Protein AF-A0A0W8FH76-F1 (afdb_monomer)

Secondary structure (DSSP, 8-state):
--TTPPBP-SSS-B-HHHHHHHHHHHHHHHHHHHHTS-----TTSGGGS---TTPPP--TTTSS--HHHHSHHHHHHTHHHHHHHGGG----HHHHHHHHHHHHHHHHHHHHT-

Radius of gyration: 27.38 Å; Cα contacts (8 Å, |Δi|>4): 30; chains: 1; bounding box: 47×41×70 Å

Mean predicted aligned error: 11.46 Å

Organism: NCBI:txid938273

Foldseek 3Di:
DPLQDWDDPVDDTRRNVVVVVVVVVVVVVVVVVVVPDDPDDDPPDCSPPPCPVPDDDDPPVVPDDPPCNVCVVVCVVCVVVCVPVVVLPVVDVVSVVVVVVVVVVVVCCVVVVD

Structure (mmCIF, N/CA/C/O backbone):
data_AF-A0A0W8FH76-F1
#
_entry.id   AF-A0A0W8FH76-F1
#
loop_
_atom_site.group_PDB
_atom_site.id
_atom_site.type_symbol
_atom_site.label_atom_id
_atom_site.label_alt_id
_atom_site.label_comp_id
_atom_site.label_asym_id
_atom_site.label_entity_id
_atom_site.label_seq_id
_atom_site.pdbx_PDB_ins_code
_atom_site.Cartn_x
_atom_site.Cartn_y
_atom_site.Cartn_z
_atom_site.occupancy
_atom_site.B_iso_or_equiv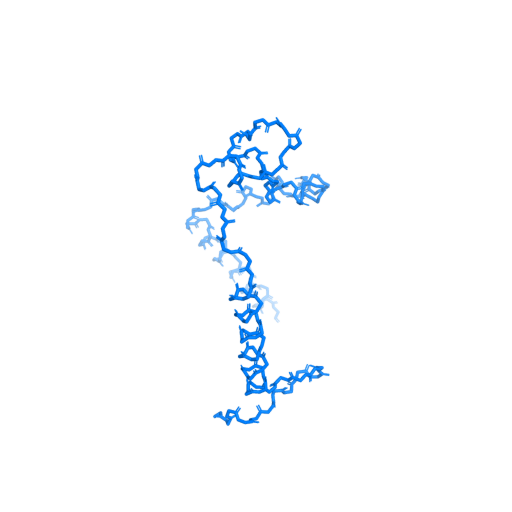
_atom_site.auth_seq_id
_atom_site.auth_comp_id
_atom_site.auth_asym_id
_atom_site.auth_atom_id
_atom_site.pdbx_PDB_model_num
ATOM 1 N N . MET A 1 1 ? -22.057 -17.382 -14.693 1.00 63.81 1 MET A N 1
ATOM 2 C CA . MET A 1 1 ? -21.302 -17.674 -13.459 1.00 63.81 1 MET A CA 1
ATOM 3 C C . MET A 1 1 ? -22.296 -18.233 -12.465 1.00 63.81 1 MET A C 1
ATOM 5 O O . MET A 1 1 ? -23.217 -17.515 -12.099 1.00 63.81 1 MET A O 1
ATOM 9 N N . ASP A 1 2 ? -22.185 -19.516 -12.139 1.00 79.94 2 ASP A N 1
ATOM 10 C CA . ASP A 1 2 ? -23.028 -20.142 -11.121 1.00 79.94 2 ASP A CA 1
ATOM 11 C C . ASP A 1 2 ? -22.491 -19.749 -9.740 1.00 79.94 2 ASP A C 1
ATOM 13 O O . ASP A 1 2 ? -21.339 -20.035 -9.419 1.00 79.94 2 ASP A O 1
ATOM 17 N N . ILE A 1 3 ? -23.296 -19.056 -8.934 1.00 72.50 3 ILE A N 1
ATOM 18 C CA . ILE A 1 3 ? -22.895 -18.594 -7.596 1.00 72.50 3 ILE A CA 1
ATOM 19 C C . ILE A 1 3 ? -22.633 -19.752 -6.625 1.00 72.50 3 ILE A C 1
ATOM 21 O O . ILE A 1 3 ? -21.996 -19.551 -5.594 1.00 72.50 3 ILE A O 1
ATOM 25 N N . LEU A 1 4 ? -23.117 -20.952 -6.952 1.00 79.38 4 LEU A N 1
ATOM 26 C CA . LEU A 1 4 ? -22.897 -22.165 -6.174 1.00 79.38 4 LEU A CA 1
ATOM 27 C C . LEU A 1 4 ? -21.587 -22.866 -6.548 1.00 79.38 4 LEU A C 1
ATOM 29 O O . LEU A 1 4 ? -21.147 -23.753 -5.814 1.00 79.38 4 LEU A O 1
ATOM 33 N N . SER A 1 5 ? -20.947 -22.463 -7.650 1.00 85.56 5 SER A N 1
ATOM 34 C CA . SER A 1 5 ? -19.676 -23.041 -8.076 1.00 85.56 5 SER A CA 1
ATOM 35 C C . SER A 1 5 ? -18.543 -22.673 -7.114 1.00 85.56 5 SER A C 1
ATOM 37 O O . SER A 1 5 ? -18.401 -21.531 -6.671 1.00 85.56 5 SER A O 1
ATOM 39 N N . THR A 1 6 ? -17.731 -23.670 -6.772 1.00 87.94 6 THR A N 1
ATOM 40 C CA . THR A 1 6 ? -16.505 -23.478 -5.993 1.00 87.94 6 THR A CA 1
ATOM 41 C C . THR A 1 6 ? -15.379 -23.080 -6.942 1.00 87.94 6 THR A C 1
ATOM 43 O O . THR A 1 6 ? -15.175 -23.743 -7.958 1.00 87.94 6 THR A O 1
ATOM 46 N N . LEU A 1 7 ? -14.644 -22.015 -6.612 1.00 87.69 7 LEU A N 1
ATOM 47 C CA . LEU A 1 7 ? -13.470 -21.606 -7.382 1.00 87.69 7 LEU A CA 1
ATOM 48 C C . LEU A 1 7 ? -12.303 -22.556 -7.090 1.00 87.69 7 LEU A C 1
ATOM 50 O O . LEU A 1 7 ? -11.944 -22.765 -5.930 1.00 87.69 7 LEU A O 1
ATOM 54 N N . ASP A 1 8 ? -11.704 -23.115 -8.138 1.00 87.44 8 ASP A N 1
ATOM 55 C CA . ASP A 1 8 ? -10.479 -23.902 -8.016 1.00 87.44 8 ASP A CA 1
ATOM 56 C C . ASP A 1 8 ? -9.259 -22.979 -8.115 1.00 87.44 8 ASP A C 1
ATOM 58 O O . ASP A 1 8 ? -9.028 -22.326 -9.133 1.00 87.44 8 ASP A O 1
ATOM 62 N N . THR A 1 9 ? -8.492 -22.905 -7.030 1.00 87.31 9 THR A N 1
ATOM 63 C CA . THR A 1 9 ? -7.238 -22.144 -6.948 1.00 87.31 9 THR A CA 1
ATOM 64 C C . THR A 1 9 ? -6.060 -23.040 -6.548 1.00 87.31 9 THR A C 1
ATOM 66 O O . THR A 1 9 ? -5.017 -22.542 -6.123 1.00 87.31 9 THR A O 1
ATOM 69 N N . GLY A 1 10 ? -6.235 -24.367 -6.595 1.00 86.88 10 GLY A N 1
ATOM 70 C CA . GLY A 1 10 ? -5.251 -25.365 -6.163 1.00 86.88 10 GLY A CA 1
ATOM 71 C C . GLY A 1 10 ? -5.089 -25.529 -4.645 1.00 86.88 10 GLY A C 1
ATOM 72 O O . GLY A 1 10 ? -4.462 -26.490 -4.214 1.00 86.88 10 GLY A O 1
ATOM 73 N N . HIS A 1 11 ? -5.643 -24.629 -3.824 1.00 83.50 11 HIS A N 1
ATOM 74 C CA . HIS A 1 11 ? -5.585 -24.686 -2.357 1.00 83.50 11 HIS A CA 1
ATOM 75 C C . HIS A 1 11 ? -6.794 -23.982 -1.724 1.00 83.50 11 HIS A C 1
ATOM 77 O O . HIS A 1 11 ? -7.183 -22.899 -2.159 1.00 83.50 11 HIS A O 1
ATOM 83 N N . GLY A 1 12 ? -7.314 -24.540 -0.627 1.00 81.62 12 GLY A N 1
ATOM 84 C CA . GLY A 1 12 ? -8.374 -23.923 0.177 1.00 81.62 12 GLY A CA 1
ATOM 85 C C . GLY A 1 12 ? -9.796 -24.189 -0.328 1.00 81.62 12 GLY A C 1
ATOM 86 O O . GLY A 1 12 ? -10.018 -24.972 -1.248 1.00 81.62 12 GLY A O 1
ATOM 87 N N . ILE A 1 13 ? -10.771 -23.552 0.325 1.00 85.69 13 ILE A N 1
ATOM 88 C CA . ILE A 1 13 ? -12.200 -23.656 0.002 1.00 85.69 13 ILE A CA 1
ATOM 89 C C . ILE A 1 13 ? -12.674 -22.272 -0.443 1.00 85.69 13 ILE A C 1
ATOM 91 O O . ILE A 1 13 ? -12.800 -21.372 0.383 1.00 85.69 13 ILE A O 1
ATOM 95 N N . TRP A 1 14 ? -12.958 -22.100 -1.734 1.00 90.31 14 TRP A N 1
ATOM 96 C CA . TRP A 1 14 ? -13.372 -20.818 -2.322 1.00 90.31 14 TRP A CA 1
ATOM 97 C C . TRP A 1 14 ? -14.789 -20.872 -2.882 1.00 90.31 14 TRP A C 1
ATOM 99 O O . TRP A 1 14 ? -15.049 -20.516 -4.030 1.00 90.31 14 TRP A O 1
ATOM 109 N N . ASN A 1 15 ? -15.724 -21.346 -2.063 1.00 91.94 15 ASN A N 1
ATOM 110 C CA . ASN A 1 15 ? -17.140 -21.247 -2.382 1.00 91.94 15 ASN A CA 1
ATOM 111 C C . ASN A 1 15 ? -17.686 -19.897 -1.870 1.00 91.94 15 ASN A C 1
ATOM 113 O O . ASN A 1 15 ? -17.674 -19.676 -0.653 1.00 91.94 15 ASN A O 1
ATOM 117 N N . PRO A 1 16 ? -18.162 -18.991 -2.748 1.00 90.44 16 PRO A N 1
ATOM 118 C CA . PRO A 1 16 ? -18.614 -17.660 -2.336 1.00 90.44 16 PRO A CA 1
ATOM 119 C C . PRO A 1 16 ? -19.751 -17.695 -1.310 1.00 90.44 16 PRO A C 1
ATOM 121 O O . PRO A 1 16 ? -19.754 -16.907 -0.365 1.00 90.44 16 PRO A O 1
ATOM 124 N N . VAL A 1 17 ? -20.693 -18.634 -1.454 1.00 92.06 17 VAL A N 1
ATOM 125 C CA . VAL A 1 17 ? -21.838 -18.768 -0.540 1.00 92.06 17 VAL A CA 1
ATOM 126 C C . VAL A 1 17 ? -21.381 -19.191 0.852 1.00 92.06 17 VAL A C 1
ATOM 128 O O . VAL A 1 17 ? -21.841 -18.625 1.842 1.00 92.06 17 VAL A O 1
ATOM 131 N N . VAL A 1 18 ? -20.433 -20.127 0.946 1.00 92.06 18 VAL A N 1
ATOM 132 C CA . VAL A 1 18 ? -19.870 -20.561 2.235 1.00 92.06 18 VAL A CA 1
ATOM 133 C C . VAL A 1 18 ? -19.187 -19.399 2.961 1.00 92.06 18 VAL A C 1
ATOM 135 O O . VAL A 1 18 ? -19.417 -19.211 4.154 1.00 92.06 18 VAL A O 1
ATOM 138 N N . TRP A 1 19 ? -18.400 -18.581 2.256 1.00 94.00 19 TRP A N 1
ATOM 139 C CA . TRP A 1 19 ? -17.736 -17.419 2.856 1.00 94.00 19 TRP A CA 1
ATOM 140 C C . TRP A 1 19 ? -18.715 -16.336 3.309 1.00 94.00 19 TRP A C 1
ATOM 142 O O . TRP A 1 19 ? -18.537 -15.773 4.389 1.00 94.00 19 TRP A O 1
ATOM 152 N N . LEU A 1 20 ? -19.770 -16.072 2.532 1.00 95.19 20 LEU A N 1
ATOM 153 C CA . LEU A 1 20 ? -20.821 -15.133 2.932 1.00 95.19 20 LEU A CA 1
ATOM 154 C C . LEU A 1 20 ? -21.565 -15.614 4.183 1.00 95.19 20 LEU A C 1
ATOM 156 O O . LEU A 1 20 ? -21.797 -14.825 5.098 1.00 95.19 20 LEU A O 1
ATOM 160 N N . LEU A 1 21 ? -21.892 -16.908 4.257 1.00 96.38 21 LEU A N 1
ATOM 161 C CA . LEU A 1 21 ? -22.512 -17.500 5.443 1.00 96.38 21 LEU A CA 1
ATOM 162 C C . LEU A 1 21 ? -21.588 -17.419 6.662 1.00 96.38 21 LEU A C 1
ATOM 164 O O . LEU A 1 21 ? -22.025 -16.994 7.730 1.00 96.38 21 LEU A O 1
ATOM 168 N N . ALA A 1 22 ? -20.311 -17.769 6.506 1.00 96.69 22 ALA A N 1
ATOM 169 C CA . ALA A 1 22 ? -19.328 -17.691 7.583 1.00 96.69 22 ALA A CA 1
ATOM 170 C C . ALA A 1 22 ? -19.152 -16.252 8.098 1.00 96.69 22 ALA A C 1
ATOM 172 O O . ALA A 1 22 ? -19.166 -16.030 9.309 1.00 96.69 22 ALA A O 1
ATOM 173 N N . ALA A 1 23 ? -19.056 -15.269 7.196 1.00 97.69 23 ALA A N 1
ATOM 174 C CA . ALA A 1 23 ? -18.987 -13.854 7.554 1.00 97.69 23 ALA A CA 1
ATOM 175 C C . ALA A 1 23 ? -20.252 -13.388 8.292 1.00 97.69 23 ALA A C 1
ATOM 177 O O . ALA A 1 23 ? -20.154 -12.686 9.297 1.00 97.69 23 ALA A O 1
ATOM 178 N N . GLY A 1 24 ? -21.433 -13.824 7.839 1.00 98.44 24 GLY A N 1
ATOM 179 C CA . GLY A 1 24 ? -22.703 -13.549 8.511 1.00 98.44 24 GLY A CA 1
ATOM 180 C C . GLY A 1 24 ? -22.750 -14.118 9.929 1.00 98.44 24 GLY A C 1
ATOM 181 O O . GLY A 1 24 ? -23.081 -13.400 10.869 1.00 98.44 24 GLY A O 1
ATOM 182 N N . ILE A 1 25 ? -22.350 -15.380 10.111 1.00 98.56 25 ILE A N 1
ATOM 183 C CA . ILE A 1 25 ? -22.280 -16.025 11.431 1.00 98.56 25 ILE A CA 1
ATOM 184 C C . ILE A 1 25 ? -21.294 -15.285 12.342 1.00 98.56 25 ILE A C 1
ATOM 186 O O . ILE A 1 25 ? -21.631 -14.972 13.483 1.00 98.56 25 ILE A O 1
ATOM 190 N N . ALA A 1 26 ? -20.099 -14.958 11.845 1.00 98.44 26 ALA A N 1
ATOM 191 C CA . ALA A 1 26 ? -19.101 -14.212 12.606 1.00 98.44 26 ALA A CA 1
ATOM 192 C C . ALA A 1 26 ? -19.618 -12.827 13.028 1.00 98.44 26 ALA A C 1
ATOM 194 O O . ALA A 1 26 ? -19.423 -12.427 14.175 1.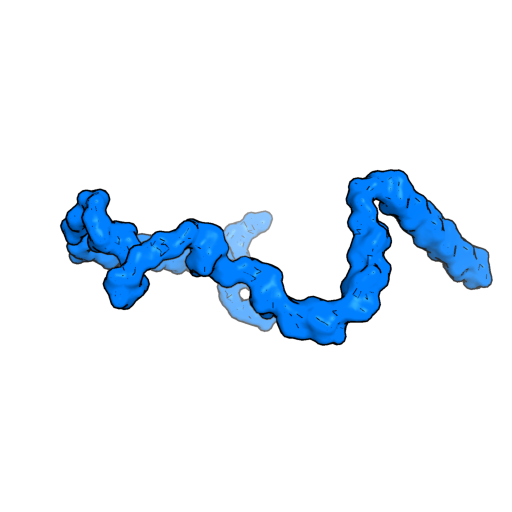00 98.44 26 ALA A O 1
ATOM 195 N N . ALA A 1 27 ? -20.328 -12.122 12.142 1.00 98.38 27 ALA A N 1
ATOM 196 C CA . ALA A 1 27 ? -20.945 -10.836 12.450 1.00 98.38 27 ALA A CA 1
ATOM 197 C C . ALA A 1 27 ? -22.041 -10.960 13.519 1.00 98.38 27 ALA A C 1
ATOM 199 O O . ALA A 1 27 ? -22.092 -10.135 14.427 1.00 98.38 27 ALA A O 1
ATOM 200 N N . VAL A 1 28 ? -22.877 -12.003 13.459 1.00 98.44 28 VAL A N 1
ATOM 201 C CA . VAL A 1 28 ? -23.889 -12.280 14.493 1.00 98.44 28 VAL A CA 1
ATOM 202 C C . VAL A 1 28 ? -23.221 -12.551 15.837 1.00 98.44 28 VAL A C 1
ATOM 204 O O . VAL A 1 28 ? -23.614 -11.961 16.837 1.00 98.44 28 VAL A O 1
ATOM 207 N N . ILE A 1 29 ? -22.183 -13.389 15.876 1.00 98.25 29 ILE A N 1
ATOM 208 C CA . ILE A 1 29 ? -21.438 -13.670 17.111 1.00 98.25 29 ILE A CA 1
ATOM 209 C C . ILE A 1 29 ? -20.812 -12.385 17.666 1.00 98.25 29 ILE A C 1
ATOM 211 O O . ILE A 1 29 ? -20.979 -12.089 18.847 1.00 98.25 29 ILE A O 1
ATOM 215 N N . ALA A 1 30 ? -20.138 -11.597 16.825 1.00 97.56 30 ALA A N 1
ATOM 216 C CA . ALA A 1 30 ? -19.542 -10.324 17.226 1.00 97.56 30 ALA A CA 1
ATOM 217 C C . ALA A 1 30 ? -20.597 -9.341 17.756 1.00 97.56 30 ALA A C 1
ATOM 219 O O . ALA A 1 30 ? -20.373 -8.691 18.776 1.00 97.56 30 ALA A O 1
ATOM 220 N N . TYR A 1 31 ? -21.761 -9.272 17.105 1.00 97.25 31 TYR A N 1
ATOM 221 C CA . TYR A 1 31 ? -22.885 -8.458 17.552 1.00 97.25 31 TYR A CA 1
ATOM 222 C C . TYR A 1 31 ? -23.417 -8.915 18.908 1.00 97.25 31 TYR A C 1
ATOM 224 O O . TYR A 1 31 ? -23.639 -8.074 19.770 1.00 97.25 31 TYR A O 1
ATOM 232 N N . LEU A 1 32 ? -23.587 -10.222 19.129 1.00 97.50 32 LEU A N 1
ATOM 233 C CA . LEU A 1 32 ? -24.026 -10.749 20.422 1.00 97.50 32 LEU A CA 1
ATOM 234 C C . LEU A 1 32 ? -23.016 -10.410 21.522 1.00 97.50 32 LEU A C 1
ATOM 236 O O . LEU A 1 32 ? -23.409 -9.898 22.564 1.00 97.50 32 LEU A O 1
ATOM 240 N N . ILE A 1 33 ? -21.718 -10.619 21.279 1.00 96.25 33 ILE A N 1
ATOM 241 C CA . ILE A 1 33 ? -20.659 -10.247 22.231 1.00 96.25 33 ILE A CA 1
ATOM 242 C C . ILE A 1 33 ? -20.727 -8.751 22.558 1.00 96.25 33 ILE A C 1
ATOM 244 O O . ILE A 1 33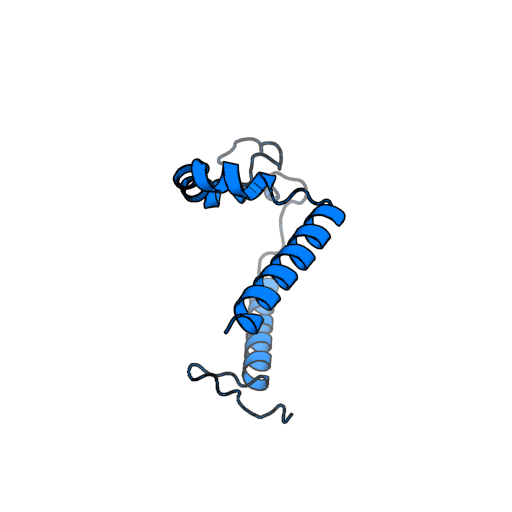 ? -20.683 -8.377 23.726 1.00 96.25 33 ILE A O 1
ATOM 248 N N . TRP A 1 34 ? -20.862 -7.900 21.539 1.00 94.06 34 TRP A N 1
ATOM 249 C CA . TRP A 1 34 ? -20.994 -6.456 21.720 1.00 94.06 34 TRP A CA 1
ATOM 250 C C . TRP A 1 34 ? -22.266 -6.079 22.493 1.00 94.06 34 TRP A C 1
ATOM 252 O O . TRP A 1 34 ? -22.201 -5.262 23.407 1.00 94.06 34 TRP A O 1
ATOM 262 N N . ALA A 1 35 ? -23.403 -6.699 22.171 1.00 94.81 35 ALA A N 1
ATOM 263 C CA . ALA A 1 35 ? -24.701 -6.419 22.782 1.00 94.81 35 ALA A CA 1
ATOM 264 C C . ALA A 1 35 ? -24.776 -6.847 24.257 1.00 94.81 35 ALA A C 1
ATOM 266 O O . ALA A 1 35 ? -25.472 -6.204 25.039 1.00 94.81 35 ALA A O 1
ATOM 267 N N . TYR A 1 36 ? -24.063 -7.909 24.641 1.00 95.31 36 TYR A N 1
ATOM 268 C CA . TYR A 1 36 ? -23.933 -8.349 26.034 1.00 95.31 36 TYR A CA 1
ATOM 269 C C . TYR A 1 36 ? -22.786 -7.660 26.793 1.00 95.31 36 TYR A C 1
ATOM 271 O O . TYR A 1 36 ? -22.625 -7.891 27.992 1.00 95.31 36 TYR A O 1
ATOM 279 N N . GLY A 1 37 ? -21.976 -6.839 26.120 1.00 90.50 37 GLY A N 1
ATOM 280 C CA . GLY A 1 37 ? -20.887 -6.089 26.737 1.00 90.50 37 GLY A CA 1
ATOM 281 C C . GLY A 1 37 ? -21.373 -4.903 27.578 1.00 90.50 37 GLY A C 1
ATOM 282 O O . GLY A 1 37 ? -22.481 -4.397 27.408 1.00 90.50 37 GLY A O 1
ATOM 283 N N . GLU A 1 38 ? -20.515 -4.421 28.478 1.00 87.94 38 GLU A N 1
ATOM 284 C CA . GLU A 1 38 ? -20.779 -3.195 29.237 1.00 87.94 38 GLU A CA 1
ATOM 285 C C . GLU A 1 38 ? -20.635 -1.972 28.319 1.00 87.94 38 GLU A C 1
ATOM 287 O O . GLU A 1 38 ? -19.558 -1.687 27.795 1.00 87.94 38 GLU A O 1
ATOM 292 N N . SER A 1 39 ? -21.735 -1.245 28.122 1.00 83.19 39 SER A N 1
ATOM 293 C CA . SER A 1 39 ? -21.770 -0.043 27.275 1.00 83.19 39 SER A CA 1
ATOM 294 C C . SER A 1 39 ? -21.391 1.234 28.033 1.00 83.19 39 SER A C 1
ATOM 296 O O . SER A 1 39 ? -21.133 2.277 27.424 1.00 83.19 39 SER A O 1
ATOM 298 N N . GLY A 1 40 ? -21.364 1.166 29.365 1.00 85.94 40 GLY A N 1
ATOM 299 C CA . GLY A 1 40 ? -21.079 2.271 30.257 1.00 85.94 40 GLY A CA 1
ATOM 300 C C . GLY A 1 40 ? -19.603 2.644 30.272 1.00 85.94 40 GLY A C 1
ATOM 301 O O . GLY A 1 40 ? -18.756 1.924 30.790 1.00 85.94 40 GLY A O 1
ATOM 302 N N . TYR A 1 41 ? -19.300 3.842 29.783 1.00 87.31 41 TYR A N 1
ATOM 303 C CA . TYR A 1 41 ? -18.014 4.501 29.993 1.00 87.31 41 TYR A CA 1
ATOM 304 C C . TYR A 1 41 ? -18.224 6.003 30.187 1.00 87.31 41 TYR A C 1
ATOM 306 O O . TYR A 1 41 ? -19.208 6.590 29.723 1.00 87.31 41 TYR A O 1
ATOM 314 N N . LYS A 1 42 ? -17.289 6.660 30.875 1.00 88.25 42 LYS A N 1
ATOM 315 C CA . LYS A 1 42 ? -17.366 8.103 31.119 1.00 88.25 42 LYS A CA 1
ATOM 316 C C . LYS A 1 42 ? -16.850 8.865 29.900 1.00 88.25 42 LYS A C 1
ATOM 318 O O . LYS A 1 42 ? -15.648 9.100 29.754 1.00 88.25 42 LYS A O 1
ATOM 323 N N . ARG A 1 43 ? -17.772 9.252 29.014 1.00 87.00 43 ARG A N 1
ATOM 324 C CA . ARG A 1 43 ? -17.485 10.081 27.831 1.00 87.00 43 ARG A CA 1
ATOM 325 C C . ARG A 1 43 ? -16.792 11.389 28.222 1.00 87.00 43 ARG A C 1
ATOM 327 O O . ARG A 1 43 ? -17.155 12.006 29.217 1.00 87.00 43 ARG A O 1
ATOM 334 N N . GLY A 1 44 ? -15.805 11.803 27.427 1.00 86.88 44 GLY A N 1
ATOM 335 C CA . GLY A 1 44 ? -15.066 13.053 27.641 1.00 86.88 44 GLY A CA 1
ATOM 336 C C . GLY A 1 44 ? -14.089 13.025 28.820 1.00 86.88 44 GLY A C 1
ATOM 337 O O . GLY A 1 44 ? -13.578 14.071 29.204 1.00 86.88 44 GLY A O 1
ATOM 338 N N . THR A 1 45 ? -13.826 11.850 29.398 1.00 88.25 45 THR A N 1
ATOM 339 C CA . THR A 1 45 ? -12.824 11.676 30.460 1.00 88.25 45 THR A CA 1
ATOM 340 C C . THR A 1 45 ? -11.587 10.949 29.939 1.00 88.25 45 THR A C 1
ATOM 342 O O . THR A 1 45 ? -11.578 10.437 28.815 1.00 88.25 45 THR A O 1
ATOM 345 N N . GLU A 1 46 ? -10.567 10.819 30.789 1.00 84.69 46 GLU A N 1
ATOM 346 C CA . GLU A 1 46 ? -9.376 10.002 30.515 1.00 84.69 46 GLU A CA 1
ATOM 347 C C . GLU A 1 46 ? -9.716 8.541 30.157 1.00 84.69 46 GLU A C 1
ATOM 349 O O . GLU A 1 46 ? -8.935 7.898 29.470 1.00 84.69 46 GLU A O 1
ATOM 354 N N . GLN A 1 47 ? -10.908 8.026 30.511 1.00 85.38 47 GLN A N 1
ATOM 355 C CA . GLN A 1 47 ? -11.365 6.688 30.089 1.00 85.38 47 GLN A CA 1
ATOM 356 C C . GLN A 1 47 ? -11.527 6.540 28.568 1.00 85.38 47 GLN A C 1
ATOM 358 O O . GLN A 1 47 ? -11.577 5.424 28.065 1.00 85.38 47 GLN A O 1
ATOM 363 N N . THR A 1 48 ? -11.648 7.651 27.837 1.00 86.00 48 THR A N 1
ATOM 364 C CA . THR A 1 48 ? -11.743 7.650 26.367 1.00 86.00 48 THR A CA 1
ATOM 365 C C . THR A 1 48 ? -10.403 7.835 25.664 1.00 86.00 48 THR A C 1
ATOM 367 O O . THR A 1 48 ? -10.359 7.809 24.435 1.00 86.00 48 THR A O 1
ATOM 370 N N . LYS A 1 49 ? -9.318 8.031 26.420 1.00 84.88 49 LYS A N 1
ATOM 371 C CA . LYS A 1 49 ? -7.974 8.210 25.872 1.00 84.88 49 LYS A CA 1
ATOM 372 C C . LYS A 1 49 ? -7.185 6.898 25.942 1.00 84.88 49 LYS A C 1
ATOM 374 O O . LYS A 1 49 ? -7.426 6.091 26.842 1.00 84.88 49 LYS A O 1
ATOM 379 N N . PRO A 1 50 ? -6.238 6.663 25.016 1.00 82.50 50 PRO A N 1
ATOM 380 C CA . PRO A 1 50 ? -5.314 5.540 25.119 1.00 82.50 50 PRO A CA 1
ATOM 381 C C . PRO A 1 50 ? -4.558 5.567 26.452 1.00 82.50 50 PRO A C 1
ATOM 383 O O . PRO A 1 50 ? -4.117 6.623 26.906 1.00 82.50 50 PRO A O 1
ATOM 386 N N . PHE A 1 51 ? -4.377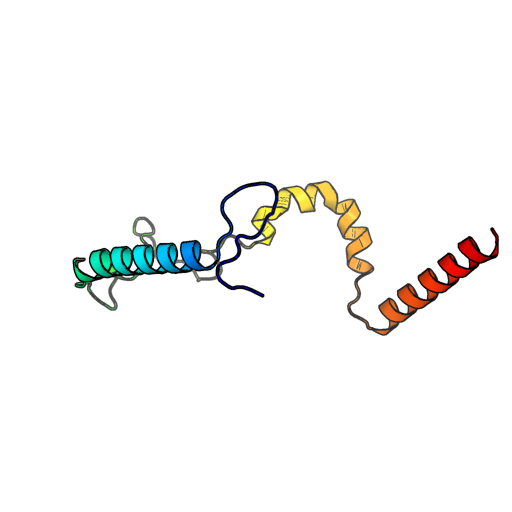 4.404 27.076 1.00 83.88 51 PHE A N 1
ATOM 387 C CA . PHE A 1 51 ? -3.583 4.309 28.296 1.00 83.88 51 PHE A CA 1
ATOM 388 C C . PHE A 1 51 ? -2.090 4.458 27.965 1.00 83.88 51 PHE A C 1
ATOM 390 O O . PHE A 1 51 ? -1.480 3.547 27.411 1.00 83.88 51 PHE A O 1
ATOM 397 N N . LEU A 1 52 ? -1.500 5.601 28.324 1.00 84.88 52 LEU A N 1
ATOM 398 C CA . LEU A 1 52 ? -0.077 5.913 28.123 1.00 84.88 52 LEU A CA 1
ATOM 399 C C . LEU A 1 52 ? 0.706 5.911 29.444 1.00 84.88 52 LEU A C 1
ATOM 401 O O . LEU A 1 52 ? 1.534 6.787 29.700 1.00 84.88 52 LEU A O 1
ATOM 405 N N . SER A 1 53 ? 0.416 4.942 30.319 1.00 84.69 53 SER A N 1
ATOM 406 C CA . SER A 1 53 ? 1.064 4.807 31.635 1.00 84.69 53 SER A CA 1
ATOM 407 C C . SER A 1 53 ? 1.004 6.089 32.480 1.00 84.69 53 SER A C 1
ATOM 409 O O . SER A 1 53 ? 1.949 6.420 33.188 1.00 84.69 53 SER A O 1
ATOM 411 N N . GLY A 1 54 ? -0.103 6.832 32.379 1.00 80.81 54 GLY A N 1
ATOM 412 C CA . GLY A 1 54 ? -0.307 8.099 33.089 1.00 80.81 54 GLY A CA 1
ATOM 413 C C . GLY A 1 54 ? 0.336 9.331 32.439 1.00 80.81 54 GLY A C 1
ATOM 414 O O . GLY A 1 54 ? 0.194 10.423 32.981 1.00 80.81 54 GLY A O 1
ATOM 415 N N . ASN A 1 55 ? 1.004 9.194 31.290 1.00 84.56 55 ASN A N 1
ATOM 416 C CA . ASN A 1 55 ? 1.513 10.337 30.532 1.00 84.56 55 ASN A CA 1
ATOM 417 C C . ASN A 1 55 ? 0.411 10.980 29.683 1.00 84.56 55 ASN A C 1
ATOM 419 O O . ASN A 1 55 ? -0.514 10.307 29.224 1.00 84.56 55 ASN A O 1
ATOM 423 N N . ALA A 1 56 ? 0.542 12.286 29.443 1.00 85.44 56 ALA A N 1
ATOM 424 C CA . ALA A 1 56 ? -0.290 12.980 28.470 1.00 85.44 56 ALA A CA 1
ATOM 425 C C . ALA A 1 56 ? -0.031 12.423 27.061 1.00 85.44 56 ALA A C 1
ATOM 427 O O . ALA A 1 56 ? 1.109 12.120 26.707 1.00 85.44 56 ALA A O 1
ATOM 428 N N . GLU A 1 57 ? -1.090 12.300 26.260 1.00 85.19 57 GLU A N 1
ATOM 429 C CA . GLU A 1 57 ? -0.958 11.915 24.856 1.00 85.19 57 GLU A CA 1
ATOM 430 C C . GLU A 1 57 ? -0.180 13.004 24.091 1.00 85.19 57 GLU A C 1
ATOM 432 O O . GLU A 1 57 ? -0.597 14.166 24.139 1.00 85.19 57 GLU A O 1
ATOM 437 N N . PRO A 1 58 ? 0.945 12.667 23.422 1.00 84.56 58 PRO A N 1
ATOM 438 C CA . PRO A 1 58 ? 1.646 13.611 22.559 1.00 84.56 58 PRO A CA 1
ATOM 439 C C . PRO A 1 58 ? 0.803 13.914 21.312 1.00 84.56 58 PRO A C 1
ATOM 441 O O . PRO A 1 58 ? -0.264 13.328 21.108 1.00 84.56 58 PRO A O 1
ATOM 444 N N . GLU A 1 59 ? 1.237 14.850 20.466 1.00 85.88 59 GLU A N 1
ATOM 445 C CA . GLU A 1 59 ? 0.472 15.164 19.257 1.00 85.88 59 GLU A CA 1
ATOM 446 C C . GLU A 1 59 ? 0.234 13.903 18.411 1.00 85.88 59 GLU A C 1
ATOM 448 O O . GLU A 1 59 ? 1.070 13.001 18.342 1.00 85.88 59 GLU A O 1
ATOM 453 N N . LYS A 1 60 ? -0.923 13.825 17.735 1.00 80.50 60 LYS A N 1
ATOM 454 C CA . LYS A 1 60 ? -1.328 12.625 16.975 1.00 80.50 60 LYS A CA 1
ATOM 455 C C . LYS A 1 60 ? -0.286 12.177 15.936 1.00 80.50 60 LYS A C 1
ATOM 457 O O . LYS A 1 60 ? -0.263 11.006 15.568 1.00 80.50 60 LYS A O 1
ATOM 462 N N . GLY A 1 61 ? 0.567 13.091 15.467 1.00 77.00 61 GLY A N 1
ATOM 463 C CA . GLY A 1 61 ? 1.671 12.796 14.552 1.00 77.00 61 GLY A CA 1
ATOM 464 C C . GLY A 1 61 ? 2.824 11.999 15.174 1.00 77.00 61 GLY A C 1
ATOM 465 O O . GLY A 1 61 ? 3.518 11.304 14.434 1.00 77.00 61 GLY A O 1
ATOM 466 N N . ASP A 1 62 ? 2.982 12.052 16.498 1.00 79.50 62 ASP A N 1
ATOM 467 C CA . ASP A 1 62 ? 4.097 11.449 17.240 1.00 79.50 62 ASP A CA 1
ATOM 468 C C . ASP A 1 62 ? 3.752 10.070 17.821 1.00 79.50 62 ASP A C 1
ATOM 470 O O . ASP A 1 62 ? 4.639 9.282 18.144 1.00 79.50 62 ASP A O 1
ATOM 474 N N . VAL A 1 63 ? 2.460 9.740 17.929 1.00 80.19 63 VAL A N 1
ATOM 475 C CA . VAL A 1 63 ? 1.983 8.415 18.380 1.00 80.19 63 VAL A CA 1
ATOM 476 C C . VAL A 1 63 ? 1.989 7.354 17.274 1.00 80.19 63 VAL A C 1
ATOM 478 O O . VAL A 1 63 ? 1.746 6.181 17.554 1.00 80.19 63 VAL A O 1
ATOM 481 N N . HIS A 1 64 ? 2.251 7.729 16.016 1.00 78.50 64 HIS A N 1
ATOM 482 C CA . HIS A 1 64 ? 2.231 6.801 14.887 1.00 78.50 64 HIS A CA 1
ATOM 483 C C . HIS A 1 64 ? 3.637 6.510 14.354 1.00 78.50 64 HIS A C 1
ATOM 485 O O . HIS A 1 64 ? 4.356 7.408 13.916 1.00 78.50 64 HIS A O 1
ATOM 491 N N . VAL A 1 65 ? 3.999 5.227 14.289 1.00 78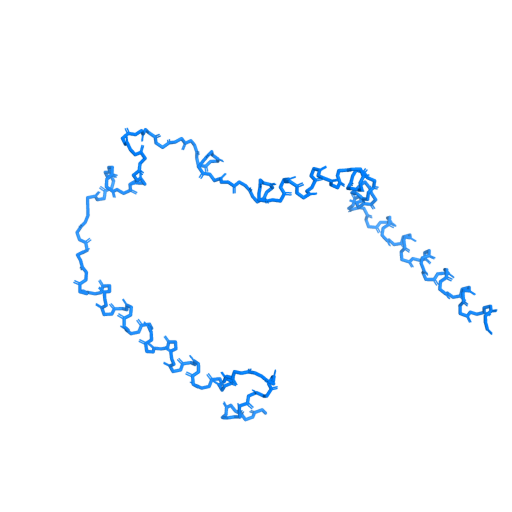.62 65 VAL A N 1
ATOM 492 C CA . VAL A 1 65 ? 5.165 4.781 13.519 1.00 78.62 65 VAL A CA 1
ATOM 493 C C . VAL A 1 65 ? 4.836 4.960 12.039 1.00 78.62 65 VAL A C 1
ATOM 495 O O . VAL A 1 65 ? 4.072 4.182 11.472 1.00 78.62 65 VAL A O 1
ATOM 498 N N . ARG A 1 66 ? 5.380 6.002 11.398 1.00 79.81 66 ARG A N 1
ATOM 499 C CA . ARG A 1 66 ? 5.150 6.233 9.961 1.00 79.81 66 ARG A CA 1
ATOM 500 C C . ARG A 1 66 ? 5.614 5.025 9.149 1.00 79.81 66 ARG A C 1
ATOM 502 O O . ARG A 1 66 ? 6.635 4.421 9.470 1.00 79.81 66 ARG A O 1
ATOM 509 N N . GLY A 1 67 ? 4.924 4.729 8.046 1.00 78.00 67 GLY A N 1
ATOM 510 C CA . GLY A 1 67 ? 5.279 3.611 7.159 1.00 78.00 67 GLY A CA 1
ATOM 511 C C . GLY A 1 67 ? 6.733 3.646 6.664 1.00 78.00 67 GLY A C 1
ATOM 512 O O . GLY A 1 67 ? 7.336 2.598 6.456 1.00 78.00 67 GLY A O 1
ATOM 513 N N . SER A 1 68 ? 7.343 4.834 6.575 1.00 78.81 68 SER A N 1
ATOM 514 C CA . SER A 1 68 ? 8.771 4.995 6.277 1.00 78.81 68 SER A CA 1
ATOM 515 C C . SER A 1 68 ? 9.693 4.344 7.313 1.00 78.81 68 SER A C 1
ATOM 517 O O . SER A 1 68 ? 10.757 3.861 6.950 1.00 78.81 68 SER A O 1
ATOM 519 N N . HIS A 1 69 ? 9.299 4.292 8.589 1.00 82.81 69 HIS A N 1
ATOM 520 C CA . HIS A 1 69 ? 10.086 3.636 9.636 1.00 82.81 69 HIS A CA 1
ATOM 521 C C . HIS A 1 69 ? 10.067 2.113 9.503 1.00 82.81 69 HIS A C 1
ATOM 523 O O . HIS A 1 69 ? 11.060 1.473 9.832 1.00 82.81 69 HIS A O 1
ATOM 529 N N . LEU A 1 70 ? 8.981 1.532 8.980 1.00 86.56 70 LEU A N 1
ATOM 530 C CA . LEU A 1 70 ? 8.879 0.084 8.785 1.00 8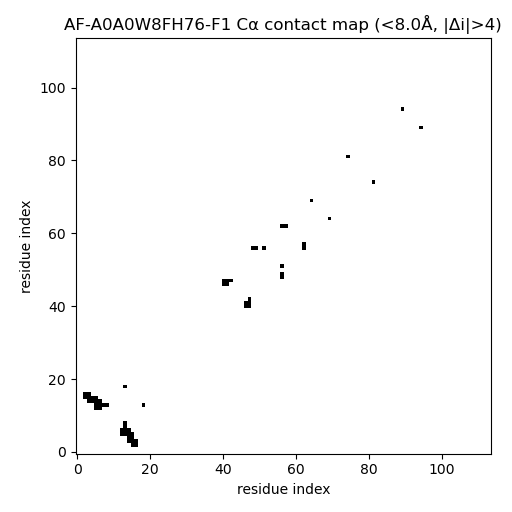6.56 70 LEU A CA 1
ATOM 531 C C . LEU A 1 70 ? 9.895 -0.421 7.752 1.00 86.56 70 LEU A C 1
ATOM 533 O O . LEU A 1 70 ? 10.486 -1.483 7.925 1.00 86.56 70 LEU A O 1
ATOM 537 N N . TYR A 1 71 ? 10.127 0.368 6.701 1.00 87.56 71 TYR A N 1
ATOM 538 C CA . TYR A 1 71 ? 11.054 0.030 5.621 1.00 87.56 71 TYR A CA 1
ATOM 539 C C . TYR A 1 71 ? 12.408 0.727 5.733 1.00 87.56 71 TYR A C 1
ATOM 541 O O . TYR A 1 71 ? 13.238 0.549 4.844 1.00 87.56 71 TYR A O 1
ATOM 549 N N . TRP A 1 72 ? 12.665 1.470 6.816 1.00 91.81 72 TRP A N 1
ATOM 550 C CA . TRP A 1 72 ? 13.870 2.290 6.945 1.00 91.81 72 TRP A CA 1
ATOM 551 C C . TRP A 1 72 ? 15.151 1.479 6.724 1.00 91.81 72 TRP A C 1
ATOM 553 O O . TRP A 1 72 ? 15.991 1.872 5.921 1.00 91.81 72 TRP A O 1
ATOM 563 N N . GLY A 1 73 ? 15.269 0.307 7.360 1.00 93.00 73 GLY A N 1
ATOM 564 C CA . GLY A 1 73 ? 16.451 -0.548 7.210 1.00 93.00 73 GLY A CA 1
ATOM 565 C C . GLY A 1 73 ? 16.671 -1.024 5.769 1.00 93.00 73 GLY A C 1
ATOM 566 O O . GLY A 1 73 ? 17.805 -1.073 5.302 1.00 93.00 73 GLY A O 1
ATOM 567 N N . PHE A 1 74 ? 15.590 -1.311 5.039 1.00 92.94 74 PHE A N 1
ATOM 568 C CA . PHE A 1 74 ? 15.650 -1.686 3.625 1.00 92.94 74 PHE A CA 1
ATOM 569 C C . PHE A 1 74 ? 16.041 -0.497 2.739 1.00 92.94 74 PHE A C 1
ATOM 571 O O . PHE A 1 74 ? 16.937 -0.615 1.904 1.00 92.94 74 PHE A O 1
ATOM 578 N N . THR A 1 75 ? 15.403 0.660 2.937 1.00 92.38 75 THR A N 1
ATOM 579 C CA . THR A 1 75 ? 15.695 1.868 2.154 1.00 92.38 75 THR A CA 1
ATOM 580 C C . THR A 1 75 ? 17.099 2.398 2.420 1.00 92.38 75 THR A C 1
ATOM 582 O O . THR A 1 75 ? 17.751 2.846 1.485 1.00 92.38 75 THR A O 1
ATOM 585 N N . GLU A 1 76 ? 17.592 2.306 3.658 1.00 95.00 76 GLU A N 1
ATOM 586 C CA . GLU A 1 76 ? 18.941 2.748 4.020 1.00 95.00 76 GLU A CA 1
ATOM 587 C C . GLU A 1 76 ? 20.003 1.797 3.448 1.00 95.00 76 GLU A C 1
ATOM 589 O O . GLU A 1 76 ? 20.968 2.249 2.835 1.00 95.00 76 GLU A O 1
ATOM 594 N N . ALA A 1 77 ? 19.798 0.476 3.546 1.00 97.25 77 ALA A N 1
ATOM 595 C CA . ALA A 1 77 ? 20.707 -0.509 2.953 1.00 97.25 77 ALA A CA 1
ATOM 596 C C . ALA A 1 77 ? 20.831 -0.360 1.424 1.00 97.25 77 ALA A C 1
ATOM 598 O O . ALA A 1 77 ? 21.895 -0.608 0.857 1.00 97.25 77 ALA A O 1
ATOM 599 N N . LEU A 1 78 ? 19.757 0.073 0.756 1.00 97.12 78 LEU A N 1
ATOM 600 C CA . LEU A 1 78 ? 19.707 0.306 -0.690 1.00 97.12 78 LEU A CA 1
ATOM 601 C C . LEU A 1 78 ? 19.757 1.788 -1.071 1.00 97.12 78 LEU A C 1
ATOM 603 O O . LEU A 1 78 ? 19.416 2.144 -2.200 1.00 97.12 78 LEU A O 1
ATOM 607 N N . LYS A 1 79 ? 20.208 2.664 -0.173 1.00 95.88 79 LYS A N 1
ATOM 608 C CA . LYS A 1 79 ? 20.181 4.112 -0.393 1.00 95.88 79 LYS A CA 1
ATOM 609 C C . LYS A 1 79 ? 20.866 4.529 -1.691 1.00 95.88 79 LYS A C 1
ATOM 611 O O . LYS A 1 79 ? 20.295 5.272 -2.475 1.00 95.88 79 LYS A O 1
ATOM 616 N N . GLY A 1 80 ? 22.024 3.943 -2.005 1.00 97.06 80 GLY A N 1
ATOM 617 C CA . GLY A 1 80 ? 22.720 4.216 -3.266 1.00 97.06 80 GLY A CA 1
ATOM 618 C C . GLY A 1 80 ? 21.913 3.859 -4.524 1.00 97.06 80 GLY A C 1
ATOM 619 O O . GLY A 1 80 ? 22.075 4.512 -5.554 1.00 97.06 80 GLY A O 1
ATOM 620 N N . TYR A 1 81 ? 21.045 2.848 -4.463 1.00 96.25 81 TYR A N 1
ATOM 621 C CA . TYR A 1 81 ? 20.129 2.519 -5.554 1.00 96.25 81 TYR A CA 1
ATOM 622 C C . TYR A 1 81 ? 18.989 3.540 -5.626 1.00 96.25 81 TYR A C 1
ATOM 624 O O . TYR A 1 81 ? 18.776 4.143 -6.679 1.00 96.25 81 TYR A O 1
ATOM 632 N N . PHE A 1 82 ? 18.309 3.794 -4.504 1.00 94.69 82 PHE A N 1
ATOM 633 C CA . PHE A 1 82 ? 17.177 4.723 -4.450 1.00 94.69 82 PHE A CA 1
ATOM 634 C C . PHE A 1 82 ? 17.565 6.160 -4.809 1.00 94.69 82 PHE A C 1
ATOM 636 O O . PHE A 1 82 ? 16.874 6.780 -5.613 1.00 94.69 82 PHE A O 1
ATOM 643 N N . ASP A 1 83 ? 18.712 6.646 -4.340 1.00 96.12 83 ASP A N 1
ATOM 644 C CA . ASP A 1 83 ? 19.237 7.976 -4.671 1.00 96.12 83 ASP A CA 1
ATOM 645 C C . ASP A 1 83 ? 19.467 8.160 -6.182 1.00 96.12 83 ASP A C 1
ATOM 647 O O . ASP A 1 83 ? 19.468 9.285 -6.675 1.00 96.12 83 ASP A O 1
ATOM 651 N N . ARG A 1 84 ? 19.648 7.067 -6.938 1.00 96.56 84 ARG A N 1
ATOM 652 C CA . ARG A 1 84 ? 19.810 7.095 -8.401 1.00 96.56 84 ARG A CA 1
ATOM 653 C C . ARG A 1 84 ? 18.488 6.949 -9.146 1.00 96.56 84 ARG A C 1
ATOM 655 O O . ARG A 1 84 ? 18.295 7.620 -10.154 1.00 96.56 84 ARG A O 1
ATOM 662 N N . ILE A 1 85 ? 17.594 6.071 -8.686 1.00 95.00 85 ILE A N 1
ATOM 663 C CA . ILE A 1 85 ? 16.352 5.761 -9.413 1.00 95.00 85 ILE A CA 1
ATOM 664 C C . ILE A 1 85 ? 15.201 6.722 -9.098 1.00 95.00 85 ILE A C 1
ATOM 666 O O . ILE A 1 85 ? 14.377 6.993 -9.971 1.00 95.00 85 ILE A O 1
ATOM 670 N N . VAL A 1 86 ? 15.133 7.258 -7.877 1.00 95.00 86 VAL A N 1
ATOM 671 C CA . VAL A 1 86 ? 14.057 8.165 -7.456 1.00 95.00 86 VAL A CA 1
ATOM 672 C C . VAL A 1 86 ? 14.073 9.466 -8.268 1.00 95.00 86 VAL A C 1
ATOM 674 O O . VAL A 1 86 ? 13.006 9.843 -8.749 1.00 95.00 86 VAL A O 1
ATOM 677 N N . PRO A 1 87 ? 15.227 10.111 -8.544 1.00 96.06 87 PRO A N 1
ATOM 678 C CA . PRO A 1 87 ? 15.261 11.311 -9.384 1.00 96.06 87 PRO A CA 1
ATOM 679 C C . PRO A 1 87 ? 14.757 11.109 -10.820 1.00 96.06 87 PRO A C 1
ATOM 681 O O . PRO A 1 87 ? 14.340 12.075 -11.449 1.00 96.06 87 PRO A O 1
ATOM 684 N N . LEU A 1 88 ? 14.764 9.876 -11.344 1.00 94.19 88 LEU A N 1
ATOM 685 C CA . LEU A 1 88 ? 14.221 9.571 -12.677 1.00 94.19 88 LEU A CA 1
ATOM 686 C C . LEU A 1 88 ? 12.681 9.614 -12.714 1.00 94.19 88 LEU A C 1
ATOM 688 O O . LEU A 1 88 ? 12.097 9.663 -13.793 1.00 94.19 88 LEU A O 1
ATOM 692 N N . HIS A 1 89 ? 12.022 9.611 -11.551 1.00 95.75 89 HIS A N 1
ATOM 693 C CA . HIS A 1 89 ? 10.568 9.683 -11.406 1.00 95.75 89 HIS A CA 1
ATOM 694 C C . HIS A 1 89 ? 10.140 11.121 -11.103 1.00 95.75 89 HIS A C 1
ATOM 696 O O . HIS A 1 89 ? 9.662 11.438 -10.016 1.00 95.75 89 HIS A O 1
ATOM 702 N N . THR A 1 90 ? 10.335 12.006 -12.079 1.00 95.12 90 THR A N 1
ATOM 703 C CA . THR A 1 90 ? 10.149 13.458 -11.923 1.00 95.12 90 THR A CA 1
ATOM 704 C C . THR A 1 90 ? 8.695 13.878 -11.694 1.00 95.12 90 THR A C 1
ATOM 706 O O . THR A 1 90 ? 8.440 14.994 -11.248 1.00 95.12 90 THR A O 1
ATOM 709 N N . GLY A 1 91 ? 7.726 13.014 -12.018 1.00 95.31 91 GLY A N 1
ATOM 710 C CA . GLY A 1 91 ? 6.301 13.357 -12.020 1.00 95.31 91 GLY A CA 1
ATOM 711 C C . GLY A 1 91 ? 5.870 14.233 -13.207 1.00 95.31 91 GLY A C 1
ATOM 712 O O . GLY A 1 91 ? 4.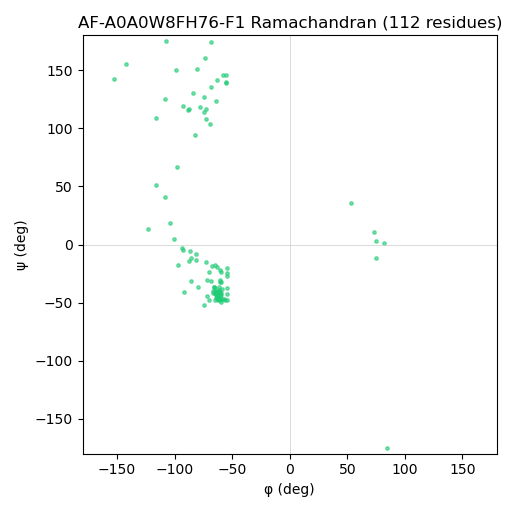702 14.609 -13.291 1.00 95.31 91 GLY A O 1
ATOM 713 N N . VAL A 1 92 ? 6.774 14.543 -14.145 1.00 97.50 92 VAL A N 1
ATOM 714 C CA . VAL A 1 92 ? 6.490 15.359 -15.335 1.00 97.50 92 VAL A CA 1
ATOM 715 C C . VAL A 1 92 ? 6.107 14.459 -16.507 1.00 97.50 92 VAL A C 1
ATOM 717 O O . VAL A 1 92 ? 6.910 13.654 -16.966 1.00 97.50 92 VAL A O 1
ATOM 720 N N . LEU A 1 93 ? 4.890 14.619 -17.043 1.00 97.19 93 LEU A N 1
ATOM 721 C CA . LEU A 1 93 ? 4.337 13.755 -18.102 1.00 97.19 93 LEU A CA 1
ATOM 722 C C . LEU A 1 93 ? 5.238 13.635 -19.345 1.00 97.19 93 LEU A C 1
ATOM 724 O O . LEU A 1 93 ? 5.337 12.561 -19.944 1.00 97.19 93 LEU A O 1
ATOM 728 N N . ASN A 1 94 ? 5.901 14.727 -19.728 1.00 97.62 94 ASN A N 1
ATOM 729 C CA . ASN A 1 94 ? 6.797 14.743 -20.882 1.00 97.62 94 ASN A CA 1
ATOM 730 C C . ASN A 1 94 ? 7.968 13.766 -20.714 1.00 97.62 94 ASN A C 1
ATOM 732 O O . ASN A 1 94 ? 8.293 13.060 -21.667 1.00 97.62 94 ASN A O 1
ATOM 736 N N . ASP A 1 95 ? 8.540 13.659 -19.513 1.00 97.25 95 ASP A N 1
ATOM 737 C CA . ASP A 1 95 ? 9.662 12.755 -19.241 1.00 97.25 95 ASP A CA 1
ATOM 738 C C . ASP A 1 95 ? 9.226 11.295 -19.411 1.00 97.25 95 ASP A C 1
ATOM 740 O O . ASP A 1 95 ? 9.912 10.511 -20.061 1.00 97.25 95 ASP A O 1
ATOM 744 N N . TYR A 1 96 ? 8.032 10.932 -18.930 1.00 96.75 96 TYR A N 1
ATOM 745 C CA . TYR A 1 96 ? 7.469 9.590 -19.132 1.00 96.75 96 TYR A CA 1
ATOM 746 C C . TYR A 1 96 ? 7.151 9.295 -20.599 1.00 96.75 96 TYR A C 1
ATOM 748 O O . TYR A 1 96 ? 7.351 8.172 -21.061 1.00 96.75 96 TYR A O 1
ATOM 756 N N . THR A 1 97 ? 6.680 10.298 -21.342 1.00 97.69 97 THR A N 1
ATOM 757 C CA . THR A 1 97 ? 6.406 10.158 -22.779 1.00 97.69 97 THR A CA 1
ATOM 758 C C . THR A 1 97 ? 7.707 9.910 -23.539 1.00 97.69 97 THR A C 1
ATOM 760 O O . THR A 1 97 ? 7.764 9.038 -24.405 1.00 97.69 97 THR A O 1
ATOM 763 N N . LEU A 1 98 ? 8.778 10.616 -23.167 1.00 97.50 98 LEU A N 1
ATOM 764 C CA . LEU A 1 98 ? 10.110 10.409 -23.722 1.00 97.50 98 LEU A CA 1
ATOM 765 C C . LEU A 1 98 ? 10.653 9.012 -23.394 1.00 97.50 98 LEU A C 1
ATOM 767 O O . LEU A 1 98 ? 11.131 8.332 -24.301 1.00 97.50 98 LEU A O 1
ATOM 771 N N . TRP A 1 99 ? 10.533 8.556 -22.142 1.00 97.06 99 TRP A N 1
ATOM 772 C CA . TRP A 1 99 ? 10.897 7.190 -21.753 1.00 97.06 99 TRP A CA 1
ATOM 773 C C . TRP A 1 99 ? 10.143 6.147 -22.582 1.00 97.06 99 TRP A C 1
ATOM 775 O O . TRP A 1 99 ? 10.766 5.253 -23.148 1.00 97.06 99 TRP A O 1
ATOM 785 N N . PHE A 1 100 ? 8.824 6.293 -22.727 1.00 97.31 100 PHE A N 1
ATOM 786 C CA . PHE A 1 100 ? 7.998 5.374 -23.511 1.00 97.31 100 PHE A CA 1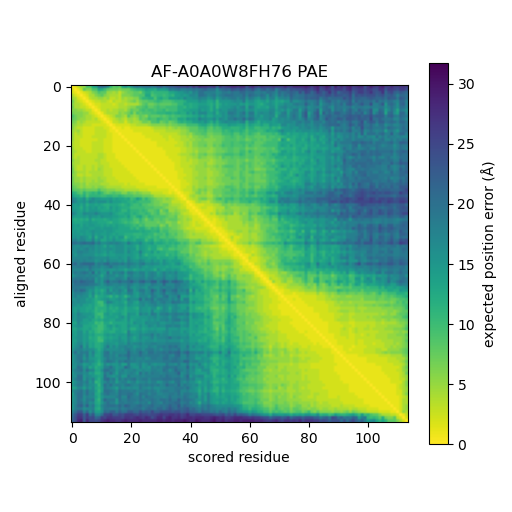
ATOM 787 C C . PHE A 1 100 ? 8.427 5.308 -24.983 1.00 97.31 100 PHE A C 1
ATOM 789 O O . PHE A 1 100 ? 8.633 4.217 -25.524 1.00 97.31 100 PHE A O 1
ATOM 796 N N . LEU A 1 101 ? 8.592 6.463 -25.635 1.00 98.12 101 LEU A N 1
ATOM 797 C CA . LEU A 1 101 ? 9.007 6.528 -27.038 1.00 98.12 101 LEU A CA 1
ATOM 798 C C . LEU A 1 101 ? 10.425 5.979 -27.230 1.00 98.12 101 LEU A C 1
ATOM 800 O O . LEU A 1 101 ? 10.660 5.215 -28.166 1.00 98.12 101 LEU A O 1
ATOM 804 N N . GLY A 1 102 ? 11.351 6.310 -2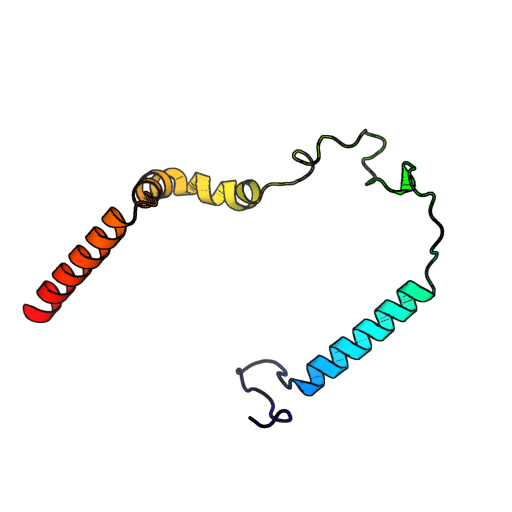6.326 1.00 97.38 102 GLY A N 1
ATOM 805 C CA . GLY A 1 102 ? 12.726 5.815 -26.350 1.00 97.38 102 GLY A CA 1
ATOM 806 C C . GLY A 1 102 ? 12.806 4.297 -26.188 1.00 97.38 102 GLY A C 1
ATOM 807 O O . GLY A 1 102 ? 13.464 3.627 -26.982 1.00 97.38 102 GLY A O 1
ATOM 808 N N . THR A 1 103 ? 12.086 3.731 -25.214 1.00 97.00 103 THR A N 1
ATOM 809 C CA . THR A 1 103 ? 12.013 2.275 -25.025 1.00 97.00 103 THR A CA 1
ATOM 810 C C . THR A 1 103 ? 11.348 1.587 -26.218 1.00 97.00 103 THR A C 1
ATOM 812 O O . THR A 1 103 ? 11.832 0.549 -26.662 1.00 97.00 103 THR A O 1
ATOM 815 N N . THR A 1 104 ? 10.295 2.175 -26.793 1.00 96.62 104 THR A N 1
ATOM 816 C CA . THR A 1 104 ? 9.636 1.638 -27.995 1.00 96.62 104 THR A CA 1
ATOM 817 C C . THR A 1 104 ? 10.592 1.608 -29.186 1.00 96.62 104 THR A C 1
ATOM 819 O O . THR A 1 104 ? 10.726 0.575 -29.837 1.00 96.62 104 THR A O 1
ATOM 822 N N . ALA A 1 105 ? 11.305 2.706 -29.448 1.00 97.00 105 ALA A N 1
ATOM 823 C CA . ALA A 1 105 ? 12.300 2.770 -30.513 1.00 97.00 105 ALA A CA 1
ATOM 824 C C . ALA A 1 105 ? 13.422 1.741 -30.307 1.00 97.00 105 ALA A C 1
ATOM 826 O O . ALA A 1 105 ? 13.784 1.037 -31.247 1.00 97.00 105 ALA A O 1
ATOM 827 N N . LEU A 1 106 ? 13.924 1.600 -29.074 1.00 96.94 106 LEU A N 1
ATOM 828 C CA . LEU A 1 106 ? 14.929 0.594 -28.727 1.00 96.94 106 LEU A CA 1
ATOM 829 C C . LEU A 1 106 ? 14.433 -0.826 -29.030 1.00 96.94 106 LEU A C 1
ATOM 831 O O . LEU A 1 106 ? 15.153 -1.599 -29.655 1.00 96.94 106 LEU A O 1
ATOM 835 N N . ILE A 1 107 ? 13.203 -1.165 -28.635 1.00 96.94 107 ILE A N 1
ATOM 836 C CA . ILE A 1 107 ? 12.610 -2.481 -28.912 1.00 96.94 107 ILE A CA 1
ATOM 837 C C . ILE A 1 107 ? 12.468 -2.707 -30.420 1.00 96.94 107 ILE A C 1
ATOM 839 O O . ILE A 1 107 ? 12.827 -3.778 -30.900 1.00 96.94 107 ILE A O 1
ATOM 843 N N . LEU A 1 108 ? 11.992 -1.714 -31.176 1.00 95.50 108 LEU A N 1
ATOM 844 C CA . LEU A 1 108 ? 11.850 -1.825 -32.631 1.00 95.50 108 LEU A CA 1
ATOM 845 C C . LEU A 1 108 ? 13.192 -2.057 -33.327 1.00 95.50 108 LEU A C 1
ATOM 847 O O . LEU A 1 108 ? 13.257 -2.859 -34.251 1.00 95.50 108 LEU A O 1
ATOM 851 N N . VAL A 1 109 ? 14.262 -1.403 -32.869 1.00 96.12 109 VAL A N 1
ATOM 852 C CA . VAL A 1 109 ? 15.619 -1.651 -33.374 1.00 96.12 109 VAL A CA 1
ATOM 853 C C . VAL A 1 109 ? 16.069 -3.067 -33.027 1.00 96.12 109 VAL A C 1
ATOM 855 O O . VAL A 1 109 ? 16.541 -3.784 -33.899 1.00 96.12 109 VAL A O 1
ATOM 858 N N . MET A 1 110 ? 15.890 -3.498 -31.779 1.00 94.81 110 MET A N 1
ATOM 859 C CA . MET A 1 110 ? 16.298 -4.835 -31.336 1.00 94.81 110 MET A CA 1
ATOM 860 C C . MET A 1 110 ? 15.556 -5.952 -32.076 1.00 94.81 110 MET A C 1
ATOM 862 O O . MET A 1 110 ? 16.171 -6.947 -32.435 1.00 94.81 110 MET A O 1
ATOM 866 N N . VAL A 1 111 ? 14.251 -5.796 -32.303 1.00 93.19 111 VAL A N 1
ATOM 867 C CA . VAL A 1 111 ? 13.419 -6.788 -32.998 1.00 93.19 111 VAL A CA 1
ATOM 868 C C . VAL A 1 111 ? 13.590 -6.704 -34.513 1.00 93.19 111 VAL A C 1
ATOM 870 O O . VAL A 1 111 ? 13.570 -7.733 -35.165 1.00 93.19 111 VAL A O 1
ATOM 873 N N . GLY A 1 112 ? 13.749 -5.506 -35.081 1.00 82.50 112 GLY A N 1
ATOM 874 C CA . GLY A 1 112 ? 13.894 -5.305 -36.527 1.00 82.50 112 GLY A CA 1
ATOM 875 C C . GLY A 1 112 ? 15.307 -5.535 -37.077 1.00 82.50 112 GLY A C 1
ATOM 876 O O . GLY A 1 112 ? 15.465 -5.608 -38.292 1.00 82.50 112 GLY A O 1
ATOM 877 N N . LEU A 1 113 ? 16.329 -5.616 -36.214 1.00 61.78 113 LEU A N 1
ATOM 878 C CA . LEU A 1 113 ? 17.701 -6.011 -36.572 1.00 61.78 113 LEU A CA 1
ATOM 879 C C . LEU A 1 113 ? 17.972 -7.520 -36.404 1.00 61.78 113 LEU A C 1
ATOM 881 O O . LEU A 1 113 ? 19.069 -7.966 -36.747 1.00 61.78 113 LEU A O 1
ATOM 885 N N . ILE A 1 114 ? 17.010 -8.284 -35.874 1.00 55.06 114 ILE A N 1
ATOM 886 C CA . ILE A 1 114 ? 16.998 -9.758 -35.849 1.00 55.06 114 ILE A CA 1
ATOM 887 C C . ILE A 1 114 ? 16.119 -10.244 -37.003 1.00 55.06 114 ILE A C 1
ATOM 889 O O . ILE A 1 114 ? 16.520 -11.230 -37.658 1.00 55.06 114 ILE A O 1
#

pLDDT: mean 89.85, std 8.16, range [55.06, 98.56]

Sequence (114 aa):
MDILSTLDTGHGIWNPVVWLLAAGIAAVIAYLIWAYGESGYKRGTEQTKPFLSGNAEPEKGDVHVRGSHLYWGFTEALKGYFDRIVPLHTGVLNDYTLWFLGTTALILVMVGLI

Solvent-accessible surface area (backbone atoms only — not comparable to full-atom values): 7303 Å² total; per-residue (Å²): 134,66,70,84,51,62,55,86,73,93,68,86,86,49,34,59,58,59,53,52,51,52,52,50,52,52,49,51,53,51,48,51,56,58,71,75,44,86,83,86,70,61,80,95,40,76,82,73,50,83,90,54,89,88,51,80,83,69,60,79,78,74,77,51,86,52,73,66,65,79,45,36,71,60,51,60,77,39,34,79,56,48,73,60,55,53,71,74,64,73,83,50,68,67,60,56,52,49,50,52,52,51,53,49,53,51,49,51,51,62,61,73,76,104